Protein AF-A0A0X8XXN1-F1 (afdb_monomer_lite)

Radius of gyration: 21.47 Å; chains: 1; bounding box: 56×30×88 Å

Foldseek 3Di:
DPDPDPPPPPPPPPPPPPPPQDDDPVLLVVLVCLAWADPVRLVVVVVVLCVQFPANWDWDDWDADPVSQKTKTKIAGPPDPPSVVCVVHDDQRMKIFIWGKDFPPDDVVVPRHGGITTHGFKIKHALRSRVRCCCPRPGVPADSCVQPVPPPPVVNQWDDRPPKIWGWAAPDPVGSMIMTGID

Structure (mmCIF, N/CA/C/O backbone):
data_AF-A0A0X8XXN1-F1
#
_entry.id   AF-A0A0X8XXN1-F1
#
loop_
_atom_site.group_PDB
_atom_site.id
_atom_site.type_symbol
_atom_site.label_atom_id
_atom_site.label_alt_id
_atom_site.label_comp_id
_atom_site.label_asym_id
_atom_site.label_entity_id
_atom_site.label_seq_id
_atom_site.pdbx_PDB_ins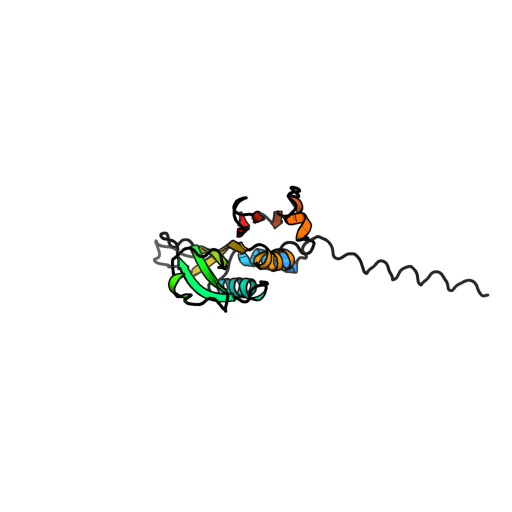_code
_atom_site.Cartn_x
_atom_site.Cartn_y
_atom_site.Cartn_z
_atom_site.occupancy
_atom_site.B_iso_or_equiv
_atom_site.auth_seq_id
_atom_site.auth_comp_id
_atom_site.auth_asym_id
_atom_site.auth_atom_id
_atom_site.pdbx_PDB_model_num
ATOM 1 N N . MET A 1 1 ? 33.215 -10.236 58.253 1.00 44.50 1 MET A N 1
ATOM 2 C CA . MET A 1 1 ? 33.189 -10.057 56.783 1.00 44.50 1 MET A CA 1
ATOM 3 C C . MET A 1 1 ? 31.763 -10.274 56.273 1.00 44.50 1 MET A C 1
ATOM 5 O O . MET A 1 1 ? 31.396 -11.389 55.948 1.00 44.50 1 MET A O 1
ATOM 9 N N . LYS A 1 2 ? 30.910 -9.242 56.318 1.00 47.69 2 LYS A N 1
ATOM 10 C CA . LYS A 1 2 ? 29.497 -9.290 55.880 1.00 47.69 2 LYS A CA 1
ATOM 11 C C . LYS A 1 2 ? 29.066 -7.897 55.398 1.00 47.69 2 LYS A C 1
ATOM 13 O O . LYS A 1 2 ? 28.223 -7.275 56.023 1.00 47.69 2 LYS A O 1
ATOM 18 N N . LYS A 1 3 ? 29.714 -7.344 54.369 1.00 48.84 3 LYS A N 1
ATOM 19 C CA . LYS A 1 3 ? 29.309 -6.060 53.749 1.00 48.84 3 LYS A CA 1
ATOM 20 C C . LYS A 1 3 ? 29.690 -5.985 52.263 1.00 48.84 3 LYS A C 1
ATOM 22 O O . LYS A 1 3 ? 30.166 -4.957 51.805 1.00 48.84 3 LYS A O 1
ATOM 27 N N . LEU A 1 4 ? 29.536 -7.078 51.511 1.00 49.12 4 LEU A N 1
ATOM 28 C CA . LEU A 1 4 ? 29.945 -7.101 50.099 1.00 49.12 4 LEU A CA 1
ATOM 29 C C . LEU A 1 4 ? 28.997 -7.917 49.209 1.00 49.12 4 LEU A C 1
ATOM 31 O O . LEU A 1 4 ? 29.429 -8.738 48.414 1.00 49.12 4 LEU A O 1
ATOM 35 N N . LEU A 1 5 ? 27.685 -7.732 49.381 1.00 49.91 5 LEU A N 1
ATOM 36 C CA . LEU A 1 5 ? 26.675 -8.479 48.613 1.00 49.91 5 LEU A CA 1
ATOM 37 C C . LEU A 1 5 ? 25.451 -7.640 48.209 1.00 49.91 5 LEU A C 1
ATOM 39 O O . LEU A 1 5 ? 24.385 -8.188 47.971 1.00 49.91 5 LEU A O 1
ATOM 43 N N . PHE A 1 6 ? 25.593 -6.312 48.115 1.00 48.28 6 PHE A N 1
ATOM 44 C CA . PHE A 1 6 ? 24.464 -5.412 47.821 1.00 48.28 6 PHE A CA 1
ATOM 45 C C . PHE A 1 6 ? 24.696 -4.412 46.676 1.00 48.28 6 PHE A C 1
ATOM 47 O O . PHE A 1 6 ? 24.000 -3.408 46.597 1.00 48.28 6 PHE A O 1
ATOM 54 N N . ILE A 1 7 ? 25.662 -4.661 45.782 1.00 49.50 7 ILE A N 1
ATOM 55 C CA . ILE A 1 7 ? 25.953 -3.745 44.653 1.00 49.50 7 ILE A CA 1
ATOM 56 C C . ILE A 1 7 ? 25.756 -4.405 43.274 1.00 49.50 7 ILE A C 1
ATOM 58 O O . ILE A 1 7 ? 25.665 -3.716 42.267 1.00 49.50 7 ILE A O 1
ATOM 62 N N . ILE A 1 8 ? 25.576 -5.727 43.195 1.00 48.91 8 ILE A N 1
ATOM 63 C CA . ILE A 1 8 ? 25.482 -6.427 41.896 1.00 48.91 8 ILE A CA 1
ATOM 64 C C . ILE A 1 8 ? 24.036 -6.493 41.354 1.00 48.91 8 ILE A C 1
ATOM 66 O O . ILE A 1 8 ? 23.833 -6.733 40.169 1.00 48.91 8 ILE A O 1
ATOM 70 N N . CYS A 1 9 ? 23.013 -6.197 42.166 1.00 42.38 9 CYS A N 1
ATOM 71 C CA . CYS A 1 9 ? 21.612 -6.356 41.746 1.00 42.38 9 CYS A CA 1
ATOM 72 C C . CYS A 1 9 ? 20.968 -5.106 41.102 1.00 42.38 9 CYS A C 1
ATOM 74 O O . CYS A 1 9 ? 19.840 -5.197 40.626 1.00 42.38 9 CYS A O 1
ATOM 76 N N . CYS A 1 10 ? 21.659 -3.958 41.040 1.00 44.19 10 CYS A N 1
ATOM 77 C CA . CYS A 1 10 ? 21.101 -2.717 40.468 1.00 44.19 10 CYS A CA 1
ATOM 78 C C . CYS A 1 10 ? 21.530 -2.418 39.020 1.00 44.19 10 CYS A C 1
ATOM 80 O O . CYS A 1 10 ? 21.020 -1.470 38.433 1.00 44.19 10 CYS A O 1
ATOM 82 N N . CYS A 1 11 ? 22.419 -3.214 38.416 1.00 42.81 11 CYS A N 1
ATOM 83 C CA . CYS A 1 11 ? 22.886 -2.980 37.038 1.00 42.81 11 CYS A CA 1
ATOM 84 C C . CYS A 1 11 ? 22.168 -3.832 35.975 1.00 42.81 11 CYS A C 1
ATOM 86 O O . CYS A 1 11 ? 22.476 -3.712 34.794 1.00 42.81 11 CYS A O 1
ATOM 88 N N . LEU A 1 12 ? 21.220 -4.691 36.371 1.00 44.50 12 LEU A N 1
ATOM 89 C CA . LEU A 1 12 ? 20.488 -5.578 35.453 1.00 44.50 12 LEU A CA 1
ATOM 90 C C . LEU A 1 12 ? 19.055 -5.124 35.131 1.00 44.50 12 LEU A C 1
ATOM 92 O O . LEU A 1 12 ? 18.356 -5.817 34.398 1.00 44.50 12 LEU A O 1
ATOM 96 N N . SER A 1 13 ? 18.609 -3.966 35.624 1.00 47.72 13 SER A N 1
ATOM 97 C CA . SER A 1 13 ? 17.268 -3.431 35.332 1.00 47.72 13 SER A CA 1
ATOM 98 C C . SER A 1 13 ? 17.240 -2.309 34.287 1.00 47.72 13 SER A C 1
ATOM 100 O O . SER A 1 13 ? 16.157 -1.902 33.877 1.00 47.72 13 SER A O 1
ATOM 102 N N . THR A 1 14 ? 18.387 -1.830 33.793 1.00 48.16 14 THR A N 1
ATOM 103 C CA . THR A 1 14 ? 18.432 -0.725 32.812 1.00 48.16 14 THR A CA 1
ATOM 104 C C . THR A 1 14 ? 18.439 -1.165 31.346 1.00 48.16 14 THR A C 1
ATOM 106 O O . THR A 1 14 ? 18.338 -0.315 30.468 1.00 48.16 14 THR A O 1
ATOM 109 N N . PHE A 1 15 ? 18.471 -2.468 31.042 1.00 44.62 15 PHE A N 1
ATOM 110 C CA . PHE A 1 15 ? 18.464 -2.954 29.651 1.00 44.62 15 PHE A CA 1
ATOM 111 C C . PHE A 1 15 ? 17.073 -3.266 29.072 1.00 44.62 15 PHE A C 1
ATOM 113 O O . PHE A 1 15 ? 16.978 -3.683 27.922 1.00 44.62 15 PHE A O 1
ATOM 120 N N . LEU A 1 16 ? 15.983 -3.040 29.817 1.00 44.88 16 LEU A N 1
ATOM 121 C CA . LEU A 1 16 ? 14.622 -3.348 29.344 1.00 44.88 16 LEU A CA 1
ATOM 122 C C . LEU A 1 16 ? 13.835 -2.158 28.769 1.00 44.88 16 LEU A C 1
ATOM 124 O O . LEU A 1 16 ? 12.713 -2.352 28.313 1.00 44.88 16 LEU A O 1
ATOM 128 N N . TYR A 1 17 ? 14.411 -0.954 28.699 1.00 47.34 17 TYR A N 1
ATOM 129 C CA . TYR A 1 17 ? 13.742 0.209 28.097 1.00 47.34 17 TYR A CA 1
ATOM 130 C C . TYR A 1 17 ? 14.663 0.971 27.147 1.00 47.34 17 TYR A C 1
ATOM 132 O O . TYR A 1 17 ? 15.036 2.114 27.372 1.00 47.34 17 TYR A O 1
ATOM 140 N N . SER A 1 18 ? 15.019 0.311 26.053 1.00 41.47 18 SER A N 1
ATOM 141 C CA . SER A 1 18 ? 15.523 0.973 24.855 1.00 41.47 18 SER A CA 1
ATOM 142 C C . SER A 1 18 ? 15.090 0.157 23.638 1.00 41.47 18 SER A C 1
ATOM 144 O O . SER A 1 18 ? 15.914 -0.373 22.896 1.00 41.47 18 SER A O 1
ATOM 146 N N . GLN A 1 19 ? 13.776 0.032 23.419 1.00 49.16 19 GLN A N 1
ATOM 147 C CA . GLN A 1 19 ? 13.326 -0.070 22.032 1.00 49.16 19 GLN A CA 1
ATOM 148 C C . GLN A 1 19 ? 13.662 1.286 21.418 1.00 49.16 19 GLN A C 1
ATOM 150 O O . GLN A 1 19 ? 12.982 2.274 21.688 1.00 49.16 19 GLN A O 1
ATOM 155 N N . SER A 1 20 ? 14.791 1.354 20.713 1.00 52.25 20 SER A N 1
ATOM 156 C CA . SER A 1 20 ? 15.195 2.547 19.983 1.00 52.25 20 SER A CA 1
ATOM 157 C C . SER A 1 20 ? 14.009 3.012 19.143 1.00 52.25 20 SER A C 1
ATOM 159 O O . SER A 1 20 ? 13.416 2.215 18.417 1.00 52.25 20 SER A O 1
ATOM 161 N N . ALA A 1 21 ? 13.665 4.297 19.219 1.00 63.91 21 ALA A N 1
ATOM 162 C CA . ALA A 1 21 ? 12.615 4.913 18.402 1.00 63.91 21 ALA A CA 1
ATOM 163 C C . ALA A 1 21 ? 12.958 4.952 16.893 1.00 63.91 21 ALA A C 1
ATOM 165 O O . ALA A 1 21 ? 12.256 5.584 16.101 1.00 63.91 21 ALA A O 1
ATOM 166 N N . GLU A 1 22 ? 14.044 4.286 16.509 1.00 79.12 22 GLU A N 1
ATOM 167 C CA . GLU A 1 22 ? 14.660 4.275 15.196 1.00 79.12 22 GLU A CA 1
ATOM 168 C C . GLU A 1 22 ? 14.471 2.917 14.523 1.00 79.12 22 GLU A C 1
ATOM 170 O O . GLU A 1 22 ? 14.395 1.871 15.176 1.00 79.12 22 GLU A O 1
ATOM 175 N N . LEU A 1 23 ? 14.400 2.949 13.195 1.00 88.88 23 LEU A N 1
ATOM 176 C CA . LEU A 1 23 ? 14.323 1.750 12.374 1.00 88.88 23 LEU A CA 1
ATOM 177 C C . LEU A 1 23 ? 15.631 0.970 12.450 1.00 88.88 23 LEU A C 1
ATOM 179 O O . LEU A 1 23 ? 16.714 1.534 12.318 1.00 88.88 23 LEU A O 1
ATOM 183 N N . ASN A 1 24 ? 15.527 -0.348 12.597 1.00 90.25 24 ASN A N 1
ATOM 184 C CA . ASN A 1 24 ? 16.694 -1.212 12.474 1.00 90.25 24 ASN A CA 1
ATOM 185 C C . ASN A 1 24 ? 17.030 -1.495 10.996 1.00 90.25 24 ASN A C 1
ATOM 187 O O . ASN A 1 24 ? 16.211 -1.301 10.094 1.00 90.25 24 ASN A O 1
ATOM 191 N N . GLN A 1 25 ? 18.234 -2.017 10.743 1.00 91.31 25 GLN A N 1
ATOM 192 C CA . GLN A 1 25 ? 18.715 -2.284 9.382 1.00 91.31 25 GLN A CA 1
ATOM 193 C C . GLN A 1 25 ? 17.819 -3.252 8.594 1.00 91.31 25 GLN A C 1
ATOM 195 O O . GLN A 1 25 ? 17.667 -3.103 7.385 1.00 91.31 25 GLN A O 1
ATOM 200 N N . SER A 1 26 ? 17.205 -4.235 9.261 1.00 91.69 26 SER A N 1
ATOM 201 C CA . SER A 1 26 ? 16.294 -5.183 8.609 1.00 91.69 26 SER A CA 1
ATOM 202 C C . SER A 1 26 ? 15.037 -4.477 8.091 1.00 91.69 26 SER A C 1
ATOM 204 O O . SER A 1 26 ? 14.640 -4.683 6.946 1.00 91.69 26 SER A O 1
ATOM 206 N N . GLN A 1 27 ? 14.462 -3.572 8.889 1.00 92.12 27 GLN A N 1
ATOM 207 C CA . GLN A 1 27 ? 13.321 -2.752 8.475 1.00 92.12 27 GLN A CA 1
ATOM 208 C C . GLN A 1 27 ? 13.691 -1.804 7.334 1.00 92.12 27 GLN A C 1
ATOM 210 O O . GLN A 1 27 ? 12.940 -1.693 6.370 1.00 92.12 27 GLN A O 1
ATOM 215 N N . ILE A 1 28 ? 14.866 -1.173 7.399 1.00 93.94 28 ILE A N 1
ATOM 216 C CA . ILE A 1 28 ? 15.371 -0.315 6.318 1.00 93.94 28 ILE A CA 1
ATOM 217 C C . ILE A 1 28 ? 15.514 -1.113 5.017 1.00 93.94 28 ILE A C 1
ATOM 219 O O . ILE A 1 28 ? 15.065 -0.664 3.964 1.00 93.94 28 ILE A O 1
ATOM 223 N N . ASN A 1 29 ? 16.099 -2.312 5.074 1.00 95.00 29 ASN A N 1
ATOM 224 C CA . ASN A 1 29 ? 16.248 -3.182 3.906 1.00 95.00 29 ASN A CA 1
ATOM 225 C C . ASN A 1 29 ? 14.890 -3.605 3.337 1.00 95.00 29 ASN A C 1
ATOM 227 O O . ASN A 1 29 ? 14.708 -3.600 2.121 1.00 95.00 29 ASN A O 1
ATOM 231 N N . TYR A 1 30 ? 13.935 -3.931 4.210 1.00 94.75 30 TYR A N 1
ATOM 232 C CA . TYR A 1 30 ? 12.575 -4.266 3.807 1.00 94.75 30 TYR A CA 1
ATOM 233 C C . TYR A 1 30 ? 11.866 -3.085 3.135 1.00 94.75 30 TYR A C 1
ATOM 235 O O . TYR A 1 30 ? 11.287 -3.254 2.072 1.00 94.75 30 TYR A O 1
ATOM 243 N N . ILE A 1 31 ? 11.941 -1.876 3.693 1.00 95.38 31 ILE A N 1
ATOM 244 C CA . ILE A 1 31 ? 11.309 -0.703 3.074 1.00 95.38 31 ILE A CA 1
ATOM 245 C C . ILE A 1 31 ? 11.972 -0.375 1.730 1.00 95.38 31 ILE A C 1
ATOM 247 O O . ILE A 1 31 ? 11.284 -0.078 0.759 1.00 95.38 31 ILE A O 1
ATOM 251 N N . ASN A 1 32 ? 13.298 -0.493 1.632 1.00 94.81 32 ASN A N 1
ATOM 252 C CA . ASN A 1 32 ? 14.006 -0.291 0.369 1.00 94.81 32 ASN A CA 1
ATOM 253 C C . ASN A 1 32 ? 13.614 -1.311 -0.708 1.00 94.81 32 ASN A C 1
ATOM 255 O O . ASN A 1 32 ? 13.590 -0.950 -1.885 1.00 94.81 32 ASN A O 1
ATOM 259 N N . SER A 1 33 ? 13.282 -2.554 -0.339 1.00 95.31 33 SER A N 1
ATOM 260 C CA . SER A 1 33 ? 12.839 -3.551 -1.320 1.00 95.31 33 SER A CA 1
ATOM 261 C C . SER A 1 33 ? 11.482 -3.206 -1.939 1.00 95.31 33 SER A C 1
ATOM 263 O O . SER A 1 33 ? 11.217 -3.612 -3.065 1.00 95.31 33 SER A O 1
ATOM 265 N N . LEU A 1 34 ? 10.664 -2.369 -1.284 1.00 95.81 34 LEU A N 1
ATOM 266 C CA . LEU A 1 34 ? 9.387 -1.891 -1.829 1.00 95.81 34 LEU A CA 1
ATOM 267 C C . LEU A 1 34 ? 9.546 -0.986 -3.063 1.00 95.81 34 LEU A C 1
ATOM 269 O O . LEU A 1 34 ? 8.552 -0.657 -3.712 1.00 95.81 34 LEU A O 1
ATOM 273 N N . ARG A 1 35 ? 10.778 -0.581 -3.400 1.00 94.19 35 ARG A N 1
ATOM 274 C CA . ARG A 1 35 ? 11.062 0.263 -4.566 1.00 94.19 35 ARG A CA 1
ATOM 275 C C . ARG A 1 35 ? 11.138 -0.506 -5.883 1.00 94.19 35 ARG A C 1
ATOM 277 O O . ARG A 1 35 ? 10.983 0.101 -6.937 1.00 94.19 35 ARG A O 1
ATOM 284 N N . GLU A 1 36 ? 11.396 -1.807 -5.821 1.00 95.88 36 GLU A N 1
ATOM 285 C CA . GLU A 1 36 ? 11.519 -2.675 -6.991 1.00 95.88 36 GLU A CA 1
ATOM 286 C C . GLU A 1 36 ? 10.945 -4.050 -6.644 1.00 95.88 36 GLU A C 1
ATOM 288 O O . GLU A 1 36 ? 11.624 -4.916 -6.096 1.00 95.88 36 GLU A O 1
ATOM 293 N N . LEU A 1 37 ? 9.663 -4.237 -6.946 1.00 97.62 37 LEU A N 1
ATOM 294 C C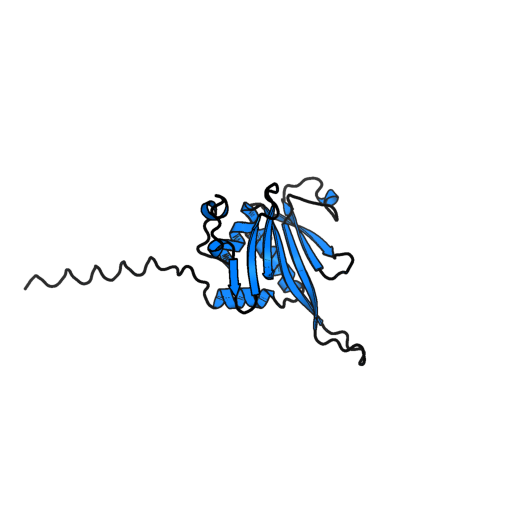A . LEU A 1 37 ? 8.936 -5.480 -6.720 1.00 97.62 37 LEU A CA 1
ATOM 295 C C . LEU A 1 37 ? 8.538 -6.101 -8.055 1.00 97.62 37 LEU A C 1
ATOM 297 O O . LEU A 1 37 ? 8.146 -5.394 -8.983 1.00 97.62 37 LEU A O 1
ATOM 301 N N . ASP A 1 38 ? 8.562 -7.428 -8.138 1.00 97.19 38 ASP A N 1
ATOM 302 C CA . ASP A 1 38 ? 7.787 -8.134 -9.156 1.00 97.19 38 ASP A CA 1
ATOM 303 C C . ASP A 1 38 ? 6.285 -8.130 -8.793 1.00 97.19 38 ASP A C 1
ATOM 305 O O . ASP A 1 38 ? 5.862 -7.673 -7.722 1.00 97.19 38 ASP A O 1
ATOM 309 N N . LYS A 1 39 ? 5.446 -8.638 -9.701 1.00 96.25 39 LYS A N 1
ATOM 310 C CA . LYS A 1 39 ? 3.986 -8.644 -9.526 1.00 96.25 39 LYS A CA 1
ATOM 311 C C . LYS A 1 39 ? 3.529 -9.429 -8.291 1.00 96.25 39 LYS A C 1
ATOM 313 O O . LYS A 1 39 ? 2.570 -9.023 -7.625 1.00 96.25 39 LYS A O 1
ATOM 318 N N . ASP A 1 40 ? 4.189 -10.544 -7.992 1.00 97.56 40 ASP A N 1
ATOM 319 C CA . ASP A 1 40 ? 3.828 -11.425 -6.883 1.00 97.56 40 ASP A CA 1
ATOM 320 C C . ASP A 1 40 ? 4.270 -10.827 -5.548 1.00 97.56 40 ASP A C 1
ATOM 322 O O . ASP A 1 40 ? 3.530 -10.888 -4.567 1.00 97.56 40 ASP A O 1
ATOM 326 N N . ALA A 1 41 ? 5.443 -10.200 -5.506 1.00 98.06 41 ALA A N 1
ATOM 327 C CA . ALA A 1 41 ? 5.951 -9.467 -4.359 1.00 98.06 41 ALA A CA 1
ATOM 328 C C . ALA A 1 41 ? 5.081 -8.237 -4.051 1.00 98.06 41 ALA A C 1
ATOM 330 O O . ALA A 1 41 ? 4.710 -8.037 -2.893 1.00 98.06 41 ALA A O 1
ATOM 331 N N . ALA A 1 42 ? 4.650 -7.485 -5.073 1.00 98.06 42 ALA A N 1
ATOM 332 C CA . ALA A 1 42 ? 3.690 -6.390 -4.917 1.00 98.06 42 ALA A CA 1
ATOM 333 C C . ALA A 1 42 ? 2.360 -6.884 -4.329 1.00 98.06 42 ALA A C 1
ATOM 335 O O . ALA A 1 42 ? 1.839 -6.305 -3.371 1.00 98.06 42 ALA A O 1
ATOM 336 N N . LYS A 1 43 ? 1.836 -8.011 -4.834 1.00 98.19 43 LYS A N 1
ATOM 337 C CA . LYS A 1 43 ? 0.626 -8.625 -4.276 1.00 98.19 43 LYS A CA 1
ATOM 338 C C . LYS A 1 43 ? 0.832 -9.097 -2.833 1.00 98.19 43 LYS A C 1
ATOM 340 O O . LYS A 1 43 ? -0.033 -8.844 -2.003 1.00 98.19 43 LYS A O 1
ATOM 345 N N . LYS A 1 44 ? 1.952 -9.751 -2.512 1.00 97.94 44 LYS A N 1
ATOM 346 C CA . LYS A 1 44 ? 2.264 -10.216 -1.147 1.00 97.94 44 LYS A CA 1
ATOM 347 C C . LYS A 1 44 ? 2.348 -9.054 -0.163 1.00 97.94 44 LYS A C 1
ATOM 349 O O . LYS A 1 44 ? 1.772 -9.139 0.920 1.00 97.94 44 LYS A O 1
ATOM 354 N N . PHE A 1 45 ? 3.022 -7.969 -0.546 1.00 97.81 45 PHE A N 1
ATOM 355 C CA . PHE A 1 45 ? 3.069 -6.756 0.263 1.00 97.81 45 PHE A CA 1
ATOM 356 C C . PHE A 1 45 ? 1.658 -6.216 0.494 1.00 97.81 45 PHE A C 1
ATOM 358 O O . PHE A 1 45 ? 1.244 -6.035 1.634 1.00 97.81 45 PHE A O 1
ATOM 365 N N . SER A 1 46 ? 0.881 -6.070 -0.574 1.00 98.38 46 SER A N 1
ATOM 366 C CA . SER A 1 46 ? -0.500 -5.604 -0.513 1.00 98.38 46 SER A CA 1
ATOM 367 C C . SER A 1 46 ? -1.412 -6.485 0.363 1.00 98.38 46 SER A C 1
ATOM 369 O O . SER A 1 46 ? -2.163 -5.977 1.196 1.00 98.38 46 SER A O 1
ATOM 371 N N . ASP A 1 47 ? -1.304 -7.811 0.254 1.00 98.38 47 ASP A N 1
ATOM 372 C CA . ASP A 1 47 ? -2.035 -8.757 1.103 1.00 98.38 47 ASP A CA 1
ATOM 373 C C . ASP A 1 47 ? -1.625 -8.609 2.579 1.00 98.38 47 ASP A C 1
ATOM 375 O O . ASP A 1 47 ? -2.471 -8.700 3.469 1.00 98.38 47 ASP A O 1
ATOM 379 N N . SER A 1 48 ? -0.341 -8.347 2.859 1.00 96.88 48 SER A N 1
ATOM 380 C CA . SER A 1 48 ? 0.143 -8.107 4.226 1.00 96.88 48 SER A CA 1
ATOM 381 C C . SER A 1 48 ? -0.509 -6.882 4.870 1.00 96.88 48 SER A C 1
ATOM 383 O O . SER A 1 48 ? -0.840 -6.935 6.056 1.00 96.88 48 SER A O 1
ATOM 385 N N . ILE A 1 49 ? -0.781 -5.825 4.091 1.00 97.12 49 ILE A N 1
ATOM 386 C CA . ILE A 1 49 ? -1.506 -4.636 4.562 1.00 97.12 49 ILE A CA 1
ATOM 387 C C . ILE A 1 49 ? -2.902 -5.047 5.013 1.00 97.12 49 ILE A C 1
ATOM 389 O O . ILE A 1 49 ? -3.249 -4.882 6.181 1.00 97.12 49 ILE A O 1
ATOM 393 N N . ALA A 1 50 ? -3.662 -5.660 4.104 1.00 97.56 50 ALA A N 1
ATOM 394 C CA . ALA A 1 50 ? -5.039 -6.075 4.344 1.00 97.56 50 ALA A CA 1
ATOM 395 C C . ALA A 1 50 ? -5.168 -7.053 5.528 1.00 97.56 50 ALA A C 1
ATOM 397 O O . ALA A 1 50 ? -6.158 -7.016 6.259 1.00 97.56 50 ALA A O 1
ATOM 398 N N . ASN A 1 51 ? -4.162 -7.907 5.739 1.00 97.00 51 ASN A N 1
ATOM 399 C CA . ASN A 1 51 ? -4.124 -8.867 6.843 1.00 97.00 51 ASN A CA 1
ATOM 400 C C . ASN A 1 51 ? -3.727 -8.243 8.191 1.00 97.00 51 ASN A C 1
ATOM 402 O O . ASN A 1 51 ? -4.117 -8.769 9.236 1.00 97.00 51 ASN A O 1
ATOM 406 N N . THR A 1 52 ? -2.960 -7.149 8.176 1.00 96.38 52 THR A N 1
ATOM 407 C CA . THR A 1 52 ? -2.515 -6.425 9.384 1.00 96.38 52 THR A CA 1
ATOM 408 C C . THR A 1 52 ? -3.539 -5.374 9.829 1.00 96.38 52 THR A C 1
ATOM 410 O O . THR A 1 52 ? -3.511 -4.915 10.972 1.00 96.38 52 THR A O 1
ATOM 413 N N . SER A 1 53 ? -4.472 -5.003 8.950 1.00 97.19 53 SER A N 1
ATOM 414 C CA . SER A 1 53 ? -5.561 -4.078 9.254 1.00 97.19 53 SER A CA 1
ATOM 415 C C . SER A 1 53 ? -6.498 -4.585 10.356 1.00 97.19 53 SER A C 1
ATOM 417 O O . SER A 1 53 ? -6.690 -5.787 10.565 1.00 97.19 53 SER A O 1
ATOM 419 N N . LYS A 1 54 ? -7.129 -3.635 11.059 1.00 96.50 54 LYS A N 1
ATOM 420 C CA . LYS A 1 54 ? -8.134 -3.916 12.092 1.00 96.50 54 LYS A CA 1
ATOM 421 C C . LYS A 1 54 ? -9.357 -4.615 11.492 1.00 96.50 54 LYS A C 1
ATOM 423 O O . LYS A 1 54 ? -9.839 -5.609 12.037 1.00 96.50 54 LYS A O 1
ATOM 428 N N . THR A 1 55 ? -9.869 -4.082 10.390 1.00 97.69 55 THR A N 1
ATOM 429 C CA . THR A 1 55 ? -10.988 -4.654 9.644 1.00 97.69 55 THR A CA 1
ATOM 430 C C . THR A 1 55 ? -10.513 -5.875 8.862 1.00 97.69 55 THR A C 1
ATOM 432 O O . THR A 1 55 ? -9.420 -5.887 8.301 1.00 97.69 55 THR A O 1
ATOM 435 N N . LYS A 1 56 ? -11.338 -6.925 8.805 1.00 97.62 56 LYS A N 1
ATOM 436 C CA . LYS A 1 56 ? -11.052 -8.092 7.966 1.00 97.62 56 LYS A CA 1
ATOM 437 C C . LYS A 1 56 ? -11.393 -7.770 6.523 1.00 97.62 56 LYS A C 1
ATOM 439 O O . LYS A 1 56 ? -12.558 -7.565 6.192 1.00 97.62 56 LYS A O 1
ATOM 444 N N . TYR A 1 57 ? -10.376 -7.744 5.677 1.00 98.12 57 TYR A N 1
ATOM 445 C CA . TYR A 1 57 ? -10.497 -7.436 4.262 1.00 98.12 57 TYR A CA 1
ATOM 446 C C . TYR A 1 57 ? -10.413 -8.696 3.399 1.00 98.12 57 TYR A C 1
ATOM 448 O O . TYR A 1 57 ? -9.745 -9.670 3.742 1.00 98.12 57 TYR A O 1
ATOM 456 N N . LYS A 1 58 ? -11.081 -8.665 2.246 1.00 97.44 58 LYS A N 1
ATOM 457 C CA . LYS A 1 58 ? -10.911 -9.633 1.159 1.00 97.44 58 LYS A CA 1
ATOM 458 C C . LYS A 1 58 ? -10.485 -8.891 -0.097 1.00 97.44 58 LYS A C 1
ATOM 460 O O . LYS A 1 58 ? -10.931 -7.772 -0.348 1.00 97.44 58 LYS A O 1
ATOM 465 N N . PHE A 1 59 ? -9.634 -9.533 -0.888 1.00 98.06 59 PHE A N 1
ATOM 466 C CA . PHE A 1 59 ? -9.257 -9.016 -2.196 1.00 98.06 59 PHE A CA 1
ATOM 467 C C . PHE A 1 59 ? -10.504 -8.857 -3.076 1.00 98.06 59 PHE A C 1
ATOM 469 O O . PHE A 1 59 ? -11.325 -9.774 -3.159 1.00 98.06 59 PHE A O 1
ATOM 476 N N . LEU A 1 60 ? -10.644 -7.689 -3.703 1.00 97.56 60 LEU A N 1
ATOM 477 C CA . LEU A 1 60 ? -11.752 -7.376 -4.600 1.00 97.56 60 LEU A CA 1
ATOM 478 C C . LEU A 1 60 ? -11.293 -7.406 -6.056 1.00 97.56 60 LEU A C 1
ATOM 480 O O . LEU A 1 60 ? -11.878 -8.132 -6.854 1.00 97.56 60 LEU A O 1
ATOM 484 N N . GLN A 1 61 ? -10.271 -6.618 -6.404 1.00 97.06 61 GLN A N 1
ATOM 485 C CA . GLN A 1 61 ? -9.833 -6.491 -7.792 1.00 97.06 61 GLN A CA 1
ATOM 486 C C . GLN A 1 61 ? -8.439 -5.889 -7.953 1.00 97.06 61 GLN A C 1
ATOM 488 O O . GLN A 1 61 ? -7.927 -5.201 -7.071 1.00 97.06 61 GLN A O 1
ATOM 493 N N . VAL A 1 62 ? -7.877 -6.091 -9.145 1.00 96.50 62 VAL A N 1
ATOM 494 C CA . VAL A 1 62 ? -6.792 -5.263 -9.677 1.00 96.50 62 VAL A CA 1
ATOM 495 C C . VAL A 1 62 ? -7.403 -4.163 -10.541 1.00 96.50 62 VAL A C 1
ATOM 497 O O . VAL A 1 62 ? -8.194 -4.464 -11.433 1.00 96.50 62 VAL A O 1
ATOM 500 N N . ARG A 1 63 ? -6.996 -2.907 -10.337 1.00 92.38 63 ARG A N 1
ATOM 501 C CA . ARG A 1 63 ? -7.287 -1.791 -11.249 1.00 92.38 63 ARG A CA 1
ATOM 502 C C . ARG A 1 63 ? -6.012 -1.303 -11.903 1.00 92.38 63 ARG A C 1
ATOM 504 O O . ARG A 1 63 ? -4.944 -1.320 -11.297 1.00 92.38 63 ARG A O 1
ATOM 511 N N . ASN A 1 64 ? -6.163 -0.796 -13.118 1.00 84.62 64 ASN A N 1
ATOM 512 C CA . ASN A 1 64 ? -5.142 0.001 -13.776 1.00 84.62 64 ASN A CA 1
ATOM 513 C C . ASN A 1 64 ? -5.713 1.394 -14.041 1.00 84.62 64 ASN A C 1
ATOM 515 O O . ASN A 1 64 ? -6.907 1.539 -14.309 1.00 84.62 64 ASN A O 1
ATOM 519 N N . THR A 1 65 ? -4.871 2.421 -13.980 1.00 81.94 65 THR A N 1
ATOM 520 C CA . THR A 1 65 ? -5.258 3.765 -14.430 1.00 81.94 65 THR A CA 1
ATOM 521 C C . THR A 1 65 ? -5.415 3.803 -15.953 1.00 81.94 65 THR A C 1
ATOM 523 O O . THR A 1 65 ? -4.964 2.897 -16.655 1.00 81.94 65 THR A O 1
ATOM 526 N N . LEU A 1 66 ? -6.018 4.872 -16.487 1.00 73.19 66 LEU A N 1
ATOM 527 C CA . LEU A 1 66 ? -6.162 5.073 -17.939 1.00 73.19 66 LEU A CA 1
ATOM 528 C C . LEU A 1 66 ? -4.814 4.999 -18.674 1.00 73.19 66 LEU A C 1
ATOM 530 O O . LEU A 1 66 ? -4.720 4.397 -19.739 1.00 73.19 66 LEU A O 1
ATOM 534 N N . LEU A 1 67 ? -3.760 5.545 -18.061 1.00 73.62 67 LEU A N 1
ATOM 535 C CA . LEU A 1 67 ? -2.392 5.495 -18.583 1.00 73.62 67 LEU A CA 1
ATOM 536 C C . LEU A 1 67 ? -1.661 4.181 -18.255 1.00 73.62 67 LEU A C 1
ATOM 538 O O . LEU A 1 67 ? -0.497 4.034 -18.609 1.00 73.62 67 LEU A O 1
ATOM 542 N N . LYS A 1 68 ? -2.310 3.239 -17.551 1.00 78.06 68 LYS A N 1
ATOM 543 C CA . LYS A 1 68 ? -1.750 1.967 -17.049 1.00 78.06 68 LYS A CA 1
ATOM 544 C C . LYS A 1 68 ? -0.423 2.112 -16.292 1.00 78.06 68 LYS A C 1
ATOM 546 O O . LYS A 1 68 ? 0.306 1.138 -16.125 1.00 78.06 68 LYS A O 1
ATOM 551 N N . SER A 1 69 ? -0.135 3.322 -15.818 1.00 89.69 69 SER A N 1
ATOM 552 C CA . SER A 1 69 ? 1.065 3.651 -15.055 1.00 89.69 69 SER A CA 1
ATOM 553 C C . SER A 1 69 ? 0.975 3.176 -13.614 1.00 89.69 69 SER A C 1
ATOM 555 O O . SER A 1 69 ? 2.001 3.074 -12.957 1.00 89.69 69 SER A O 1
ATOM 557 N N . HIS A 1 70 ? -0.234 2.872 -13.132 1.00 94.56 70 HIS A N 1
ATOM 558 C CA . HIS A 1 70 ? -0.440 2.364 -11.785 1.00 94.56 70 HIS A CA 1
ATOM 559 C C . HIS A 1 70 ? -1.056 0.973 -11.800 1.00 94.56 70 HIS A C 1
ATOM 561 O O . HIS A 1 70 ? -1.986 0.700 -12.563 1.00 94.56 70 HIS A O 1
ATOM 567 N N . TYR A 1 71 ? -0.552 0.143 -10.897 1.00 96.06 71 TYR A N 1
ATOM 568 C CA . TYR A 1 71 ? -1.086 -1.158 -10.534 1.00 96.06 71 TYR A CA 1
ATOM 569 C C . TYR A 1 71 ? -1.712 -1.034 -9.148 1.00 96.06 71 TYR A C 1
ATOM 571 O O . TYR A 1 71 ? -1.017 -0.750 -8.176 1.00 96.06 71 TYR A O 1
ATOM 579 N N . ILE A 1 72 ? -3.034 -1.172 -9.070 1.00 97.12 72 ILE A N 1
ATOM 580 C CA . ILE A 1 72 ? -3.798 -0.919 -7.846 1.00 97.12 72 ILE A CA 1
ATOM 581 C C . ILE A 1 72 ? -4.435 -2.227 -7.400 1.00 97.12 72 ILE A C 1
ATOM 583 O O . ILE A 1 72 ? -5.261 -2.786 -8.124 1.00 97.12 72 ILE A O 1
ATOM 587 N N . LEU A 1 73 ? -4.093 -2.700 -6.207 1.00 98.12 73 LEU A N 1
ATOM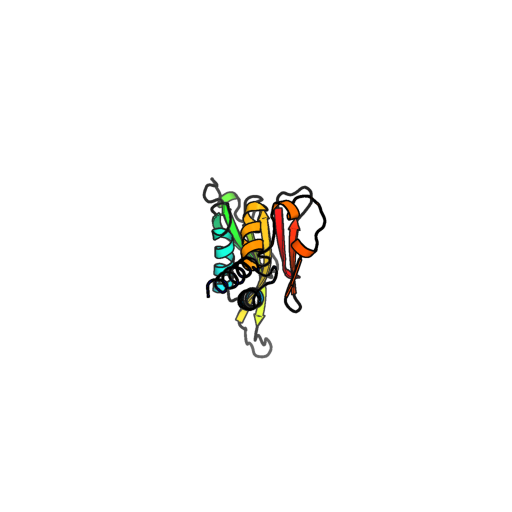 588 C CA . LEU A 1 73 ? -4.774 -3.823 -5.574 1.00 98.12 73 LEU A CA 1
ATOM 589 C C . LEU A 1 73 ? -5.795 -3.289 -4.576 1.00 98.12 73 LEU A C 1
ATOM 591 O O . LEU A 1 73 ? -5.442 -2.623 -3.603 1.00 98.12 73 LEU A O 1
ATOM 595 N N . ARG A 1 74 ? -7.066 -3.601 -4.827 1.00 98.25 74 ARG A N 1
ATOM 596 C CA . ARG A 1 74 ? -8.185 -3.169 -3.997 1.00 98.25 74 ARG A CA 1
ATOM 597 C C . ARG A 1 74 ? -8.686 -4.293 -3.110 1.00 98.25 74 ARG A C 1
ATOM 599 O O . ARG A 1 74 ? -8.950 -5.401 -3.586 1.00 98.25 74 ARG A O 1
ATOM 606 N N . TYR A 1 75 ? -8.946 -3.954 -1.856 1.00 98.50 75 TYR A N 1
ATOM 607 C CA . TYR A 1 75 ? -9.556 -4.831 -0.867 1.00 98.50 75 TYR A CA 1
ATOM 608 C C . TYR A 1 75 ? -10.801 -4.182 -0.282 1.00 98.50 75 TYR A C 1
ATOM 610 O O . TYR A 1 75 ? -10.864 -2.967 -0.125 1.00 98.50 75 TYR A O 1
ATOM 618 N N . ILE A 1 76 ? -11.787 -5.002 0.065 1.00 98.19 76 ILE A N 1
ATOM 619 C CA . ILE A 1 76 ? -13.068 -4.566 0.626 1.00 98.19 76 ILE A CA 1
ATOM 620 C C . ILE A 1 76 ? -13.366 -5.329 1.923 1.00 98.19 76 ILE A C 1
ATOM 622 O O . ILE A 1 76 ? -12.908 -6.473 2.048 1.00 98.19 76 ILE A O 1
ATOM 626 N N . PRO A 1 77 ? -14.088 -4.748 2.901 1.00 98.06 77 PRO A N 1
ATOM 627 C CA . PRO A 1 77 ? -14.432 -5.466 4.119 1.00 98.06 77 PRO A CA 1
ATOM 628 C C . PRO A 1 77 ? -15.154 -6.779 3.801 1.00 98.06 77 PRO A C 1
ATOM 630 O O . PRO A 1 77 ? -16.041 -6.832 2.949 1.00 98.06 77 PRO A O 1
ATOM 633 N N . ALA A 1 78 ? -14.759 -7.849 4.486 1.00 97.06 78 ALA A N 1
ATOM 634 C CA . ALA A 1 78 ? -15.179 -9.217 4.192 1.00 97.06 78 ALA A CA 1
ATOM 635 C C . ALA A 1 78 ? -16.699 -9.429 4.273 1.00 97.06 78 ALA A C 1
ATOM 637 O O . ALA A 1 78 ? -17.217 -10.277 3.545 1.00 97.06 78 ALA A O 1
ATOM 638 N N . GLU A 1 79 ? -17.361 -8.642 5.122 1.00 95.88 79 GLU A N 1
ATOM 639 C CA . GLU A 1 79 ? -18.802 -8.662 5.401 1.00 95.88 79 GLU A CA 1
ATOM 640 C C . GLU A 1 79 ? -19.602 -7.694 4.508 1.00 95.88 79 GLU A C 1
ATOM 642 O O . GLU A 1 79 ? -20.788 -7.475 4.727 1.00 95.88 79 GLU A O 1
ATOM 647 N N . THR A 1 80 ? -18.973 -7.056 3.511 1.00 96.38 80 THR A N 1
ATOM 648 C CA . THR A 1 80 ? -19.697 -6.159 2.600 1.00 96.38 80 THR A CA 1
ATOM 649 C C . THR A 1 80 ? -20.592 -6.943 1.642 1.00 96.38 80 THR A C 1
ATOM 651 O O . THR A 1 80 ? -20.106 -7.649 0.754 1.00 96.38 80 THR A O 1
ATOM 654 N N . GLU A 1 81 ? -21.902 -6.743 1.763 1.00 95.44 81 GLU A N 1
ATOM 655 C CA . GLU A 1 81 ? -22.896 -7.242 0.813 1.00 95.44 81 GLU A CA 1
ATOM 656 C C . GLU A 1 81 ? -22.865 -6.473 -0.519 1.00 95.44 81 GLU A C 1
ATOM 658 O O . GLU A 1 81 ? -22.665 -5.253 -0.567 1.00 95.44 81 GLU A O 1
ATOM 663 N N . GLY A 1 82 ? -23.082 -7.192 -1.627 1.00 94.12 82 GLY A N 1
ATOM 664 C CA . GLY A 1 82 ? -23.103 -6.613 -2.974 1.00 94.12 82 GLY A CA 1
ATOM 665 C C . GLY A 1 82 ? -21.790 -5.930 -3.360 1.00 94.12 82 GLY A C 1
ATOM 666 O O . GLY A 1 82 ? -21.803 -4.884 -4.013 1.00 94.12 82 GLY A O 1
ATOM 667 N N . LYS A 1 83 ? -20.653 -6.481 -2.916 1.00 93.31 83 LYS A N 1
ATOM 668 C CA . LYS A 1 83 ? -19.298 -5.948 -3.144 1.00 93.31 83 LYS A CA 1
ATOM 669 C C . LYS A 1 83 ? -18.975 -5.693 -4.621 1.00 93.31 83 LYS A C 1
ATOM 671 O O . LYS A 1 83 ? -18.175 -4.815 -4.935 1.00 93.31 83 LYS A O 1
ATOM 676 N N . GLU A 1 84 ? -19.636 -6.411 -5.524 1.00 93.44 84 GLU A N 1
ATOM 677 C CA . GLU A 1 84 ? -19.507 -6.305 -6.975 1.00 93.44 84 GLU A CA 1
ATOM 678 C C . GLU A 1 84 ? -19.835 -4.888 -7.470 1.00 93.44 84 GLU A C 1
ATOM 680 O O . GLU A 1 84 ? -19.259 -4.429 -8.451 1.00 93.44 84 GLU A O 1
ATOM 685 N N . LYS A 1 85 ? -20.684 -4.133 -6.756 1.00 94.25 85 LYS A N 1
ATOM 686 C CA . LYS A 1 85 ? -21.003 -2.740 -7.112 1.00 94.25 85 LYS A CA 1
ATOM 687 C C . LYS A 1 85 ? -19.821 -1.778 -6.953 1.00 94.25 85 LYS A C 1
ATOM 689 O O . LYS A 1 85 ? -19.872 -0.675 -7.489 1.00 94.25 85 LYS A O 1
ATOM 694 N N . TYR A 1 86 ? -18.786 -2.167 -6.206 1.00 93.31 86 TYR A N 1
ATOM 695 C CA . TYR A 1 86 ? -17.577 -1.366 -5.988 1.00 93.31 86 TYR A CA 1
ATOM 696 C C . TYR A 1 86 ? -16.456 -1.691 -6.983 1.00 93.31 86 TYR A C 1
ATOM 698 O O . TYR A 1 86 ? -15.392 -1.063 -6.936 1.00 93.31 86 TYR A O 1
ATOM 706 N N . ILE A 1 87 ? -16.695 -2.639 -7.897 1.00 92.88 87 ILE A N 1
ATOM 707 C CA . ILE A 1 87 ? -15.811 -2.900 -9.030 1.00 92.88 87 ILE A CA 1
ATOM 708 C C . ILE A 1 87 ? -15.772 -1.644 -9.895 1.00 92.88 87 ILE A C 1
ATOM 710 O O . ILE A 1 87 ? -16.796 -1.139 -10.347 1.00 92.88 87 ILE A O 1
ATOM 714 N N . ASP A 1 88 ? -14.572 -1.096 -10.042 1.00 89.94 88 ASP A N 1
ATOM 715 C CA . ASP A 1 88 ? -14.258 0.110 -10.815 1.00 89.94 88 ASP A CA 1
ATOM 716 C C . ASP A 1 88 ? -14.974 1.402 -10.397 1.00 89.94 88 ASP A C 1
ATOM 718 O O . ASP A 1 88 ? -14.846 2.425 -11.069 1.00 89.94 88 ASP A O 1
ATOM 722 N N . ARG A 1 89 ? -15.630 1.405 -9.231 1.00 90.81 89 ARG A N 1
ATOM 723 C CA . ARG A 1 89 ? -16.271 2.588 -8.630 1.00 90.81 89 ARG A CA 1
ATOM 724 C C . ARG A 1 89 ? -15.492 3.115 -7.425 1.00 90.81 89 ARG A C 1
ATOM 726 O O . ARG A 1 89 ? -14.515 2.508 -6.994 1.00 90.81 89 ARG A O 1
ATOM 733 N N . SER A 1 90 ? -15.878 4.266 -6.881 1.00 89.31 90 SER A N 1
ATOM 734 C CA . SER A 1 90 ? -15.329 4.750 -5.607 1.00 89.31 90 SER A CA 1
ATOM 735 C C . SER A 1 90 ? -15.740 3.829 -4.451 1.00 89.31 90 SER A C 1
ATOM 737 O O . SER A 1 90 ? -16.804 3.210 -4.482 1.00 89.31 90 SER A O 1
ATOM 739 N N . CYS A 1 91 ? -14.879 3.703 -3.440 1.00 91.44 91 CYS A N 1
ATOM 740 C CA . CYS A 1 91 ? -15.134 2.860 -2.275 1.00 91.44 91 CYS A CA 1
ATOM 741 C C . CYS A 1 91 ? -14.390 3.398 -1.045 1.00 91.44 91 CYS A C 1
ATOM 743 O O . CYS A 1 91 ? -13.228 3.079 -0.830 1.00 91.44 91 CYS A O 1
ATOM 745 N N . GLU A 1 92 ? -15.069 4.188 -0.214 1.00 91.06 92 GLU A N 1
ATOM 746 C CA . GLU A 1 92 ? -14.481 4.789 1.001 1.00 91.06 92 GLU A CA 1
ATOM 747 C C . GLU A 1 92 ? -14.164 3.771 2.107 1.00 91.06 92 GLU A C 1
ATOM 749 O O . GLU A 1 92 ? -13.423 4.046 3.046 1.00 91.06 92 GLU A O 1
ATOM 754 N N . GLN A 1 93 ? -14.761 2.585 2.034 1.00 93.81 93 GLN A N 1
ATOM 755 C CA . GLN A 1 93 ? -14.491 1.496 2.969 1.00 93.81 93 GLN A CA 1
ATOM 756 C C . GLN A 1 93 ? -13.394 0.549 2.481 1.00 93.81 93 GLN A C 1
ATOM 758 O O . GLN A 1 93 ? -13.102 -0.413 3.180 1.00 93.81 93 GLN A O 1
ATOM 763 N N . CYS A 1 94 ? -12.850 0.762 1.282 1.00 96.38 94 CYS A N 1
ATOM 764 C CA . CYS A 1 94 ? -11.829 -0.104 0.712 1.00 96.38 94 CYS A CA 1
ATOM 765 C C . CYS A 1 94 ? -10.423 0.311 1.162 1.00 96.38 94 CYS A C 1
ATOM 767 O O . CYS A 1 94 ? -10.199 1.442 1.589 1.00 96.38 94 CYS A O 1
ATOM 769 N N . ILE A 1 95 ? -9.482 -0.620 1.010 1.00 97.88 95 ILE A N 1
ATOM 770 C CA . ILE A 1 95 ? -8.048 -0.329 0.984 1.00 97.88 95 ILE A CA 1
ATOM 771 C C . ILE A 1 95 ? -7.603 -0.395 -0.469 1.00 97.88 95 ILE A C 1
ATOM 773 O O . ILE A 1 95 ? -7.803 -1.428 -1.114 1.00 97.88 95 ILE A O 1
ATOM 777 N N . ASP A 1 96 ? -6.967 0.669 -0.947 1.00 97.56 96 ASP A N 1
ATOM 778 C CA . ASP A 1 96 ? -6.249 0.663 -2.218 1.00 97.56 96 ASP A CA 1
ATOM 779 C C . ASP A 1 96 ? -4.746 0.714 -1.939 1.00 97.56 96 ASP A C 1
ATOM 781 O O . ASP A 1 96 ? -4.246 1.675 -1.357 1.00 97.56 96 ASP A O 1
ATOM 785 N N . VAL A 1 97 ? -4.027 -0.333 -2.352 1.00 98.19 97 VAL A N 1
ATOM 786 C CA . VAL A 1 97 ? -2.558 -0.369 -2.356 1.00 98.19 97 VAL A CA 1
ATOM 787 C C . VAL A 1 97 ? -2.094 -0.106 -3.781 1.00 98.19 97 VAL A C 1
ATOM 789 O O . VAL A 1 97 ? -2.442 -0.845 -4.706 1.00 98.19 97 VAL A O 1
ATOM 792 N N . ILE A 1 98 ? -1.347 0.975 -3.960 1.00 97.81 98 ILE A N 1
ATOM 793 C CA . ILE A 1 98 ? -1.045 1.573 -5.255 1.00 97.81 98 ILE A CA 1
ATOM 794 C C . ILE A 1 98 ? 0.459 1.488 -5.504 1.00 97.81 98 ILE A C 1
ATOM 796 O O . ILE A 1 98 ? 1.272 1.867 -4.661 1.00 97.81 98 ILE A O 1
ATOM 800 N N . PHE A 1 99 ? 0.815 1.007 -6.693 1.00 98.00 99 PHE A N 1
ATOM 801 C CA . PHE A 1 99 ? 2.190 0.924 -7.170 1.00 98.00 99 PHE A CA 1
ATOM 802 C C . PHE A 1 99 ? 2.334 1.643 -8.508 1.00 98.00 99 PHE A C 1
ATOM 804 O O . PHE A 1 99 ? 1.450 1.521 -9.360 1.00 98.00 99 PHE A O 1
ATOM 811 N N . VAL A 1 100 ? 3.467 2.309 -8.736 1.00 96.44 100 VAL A N 1
ATOM 812 C CA . VAL A 1 100 ? 3.879 2.760 -10.071 1.00 96.44 100 VAL A CA 1
ATOM 813 C C . VAL A 1 100 ? 4.506 1.590 -10.819 1.00 96.44 100 VAL A C 1
ATOM 815 O O . VAL A 1 100 ? 5.415 0.928 -10.321 1.00 96.44 100 VAL A O 1
ATOM 818 N N . LYS A 1 101 ? 4.031 1.345 -12.036 1.00 95.38 101 LYS A N 1
ATOM 819 C CA . LYS A 1 101 ? 4.549 0.328 -12.947 1.00 95.38 101 LYS A CA 1
ATOM 820 C C . LYS A 1 101 ? 5.645 0.918 -13.835 1.00 95.38 101 LYS A C 1
ATOM 822 O O . LYS A 1 101 ? 5.432 1.952 -14.467 1.00 95.38 101 LYS A O 1
ATOM 827 N N . TYR A 1 102 ? 6.774 0.225 -13.954 1.00 93.88 102 TYR A N 1
ATOM 828 C CA . TYR A 1 102 ? 7.850 0.567 -14.886 1.00 93.88 102 TYR A CA 1
ATOM 829 C C . TYR A 1 102 ? 8.444 -0.685 -15.541 1.00 93.88 102 TYR A C 1
ATOM 831 O O . TYR A 1 102 ? 8.179 -1.807 -15.114 1.00 93.88 102 TYR A O 1
ATOM 839 N N . VAL A 1 103 ? 9.213 -0.498 -16.615 1.00 94.50 103 VAL A N 1
ATOM 840 C CA . VAL A 1 103 ? 9.862 -1.590 -17.354 1.00 94.50 103 VAL A CA 1
ATOM 841 C C . VAL A 1 103 ? 11.372 -1.409 -17.291 1.00 94.50 103 VAL A C 1
ATOM 843 O O . VAL A 1 103 ? 11.881 -0.323 -17.573 1.00 94.50 103 VAL A O 1
ATOM 846 N N . LYS A 1 104 ? 12.093 -2.472 -16.936 1.00 94.62 104 LYS A N 1
ATOM 847 C CA . LYS A 1 104 ? 13.555 -2.493 -16.823 1.00 94.62 104 LYS A CA 1
ATOM 848 C C . LYS A 1 104 ? 14.155 -3.370 -17.917 1.00 94.62 104 LYS A C 1
ATOM 850 O O . LYS A 1 104 ? 13.615 -4.420 -18.249 1.00 94.62 104 LYS A O 1
ATOM 855 N N . GLY A 1 105 ? 15.274 -2.932 -18.491 1.00 95.00 105 GLY A N 1
ATOM 856 C CA . GLY A 1 105 ? 15.988 -3.697 -19.521 1.00 95.00 105 GLY A CA 1
ATOM 857 C C . GLY A 1 105 ? 15.324 -3.710 -20.904 1.00 95.00 105 GLY A C 1
ATOM 858 O O . GLY A 1 105 ? 15.710 -4.513 -21.748 1.00 95.00 105 GLY A O 1
ATOM 859 N N . ALA A 1 106 ? 14.342 -2.839 -21.160 1.00 94.44 106 ALA A N 1
ATOM 860 C CA . ALA A 1 106 ? 13.769 -2.687 -22.495 1.00 94.44 106 ALA A CA 1
ATOM 861 C C . ALA A 1 106 ? 14.737 -1.951 -23.437 1.00 94.44 106 ALA A C 1
ATOM 863 O O . ALA A 1 106 ? 15.354 -0.955 -23.058 1.00 94.44 106 ALA A O 1
ATOM 864 N N . ASN A 1 107 ? 14.825 -2.410 -24.684 1.00 94.69 107 ASN A N 1
ATOM 865 C CA . ASN A 1 107 ? 15.512 -1.720 -25.772 1.00 94.69 107 ASN A CA 1
ATOM 866 C C . ASN A 1 107 ? 14.644 -1.807 -27.037 1.00 94.69 107 ASN A C 1
ATOM 868 O O . ASN A 1 107 ? 14.726 -2.803 -27.759 1.00 94.69 107 ASN A O 1
ATOM 872 N N . PRO A 1 108 ? 13.815 -0.782 -27.313 1.00 92.94 108 PRO A N 1
ATOM 873 C CA . PRO A 1 108 ? 12.909 -0.789 -28.459 1.00 92.94 108 PRO A CA 1
ATOM 874 C C . PRO A 1 108 ? 13.631 -0.926 -29.802 1.00 92.94 108 PRO A C 1
ATOM 876 O O . PRO A 1 108 ? 13.138 -1.619 -30.684 1.00 92.94 108 PRO A O 1
ATOM 879 N N . SER A 1 109 ? 14.817 -0.323 -29.938 1.00 94.19 109 SER A N 1
ATOM 880 C CA . SER A 1 109 ? 15.629 -0.384 -31.161 1.00 94.19 109 SER A CA 1
ATOM 881 C C . SER A 1 109 ? 16.168 -1.784 -31.454 1.00 94.19 109 SER A C 1
ATOM 883 O O . SER A 1 109 ? 16.484 -2.085 -32.599 1.00 94.19 109 SER A O 1
ATOM 885 N N . LEU A 1 110 ? 16.288 -2.624 -30.422 1.00 94.31 110 LEU A N 1
ATOM 886 C CA . LEU A 1 110 ? 16.696 -4.027 -30.527 1.00 94.31 110 LEU A CA 1
ATOM 887 C C . LEU A 1 110 ? 15.521 -4.999 -30.329 1.00 94.31 110 LEU A C 1
ATOM 889 O O . LEU A 1 110 ? 15.748 -6.190 -30.144 1.00 94.31 110 LEU A O 1
ATOM 893 N N . GLU A 1 111 ? 14.282 -4.498 -30.301 1.00 93.31 111 GLU A N 1
ATOM 894 C CA . GLU A 1 111 ? 13.067 -5.284 -30.039 1.00 93.31 111 GLU A CA 1
ATOM 895 C C . GLU A 1 111 ? 13.069 -6.045 -28.690 1.00 93.31 111 GLU A C 1
ATOM 897 O O . GLU A 1 111 ? 12.304 -6.991 -28.481 1.00 93.31 111 GLU A O 1
ATOM 902 N N . ILE A 1 112 ? 13.885 -5.610 -27.722 1.00 95.88 112 ILE A N 1
ATOM 903 C CA . ILE A 1 112 ? 13.939 -6.193 -26.375 1.00 95.88 112 ILE A CA 1
ATOM 904 C C . ILE A 1 112 ? 12.830 -5.568 -25.523 1.00 95.88 112 ILE A C 1
ATOM 906 O O . ILE A 1 112 ? 12.828 -4.362 -25.272 1.00 95.88 112 ILE A O 1
ATOM 910 N N . LYS A 1 113 ? 11.894 -6.394 -25.042 1.00 92.19 113 LYS A N 1
ATOM 911 C CA . LYS A 1 113 ? 10.695 -5.937 -24.314 1.00 92.19 113 LYS A CA 1
ATOM 912 C C . LYS A 1 113 ? 10.950 -5.494 -22.867 1.00 92.19 113 LYS A C 1
ATOM 914 O O . LYS A 1 113 ? 10.185 -4.678 -22.365 1.00 92.19 113 LYS A O 1
ATOM 919 N N . GLY A 1 114 ? 12.012 -5.983 -22.224 1.00 94.88 114 GLY A N 1
ATOM 920 C CA . GLY A 1 114 ? 12.274 -5.762 -20.798 1.00 94.88 114 GLY A CA 1
ATOM 921 C C . GLY A 1 114 ? 11.310 -6.517 -19.873 1.00 94.88 114 GLY A C 1
ATOM 922 O O . GLY A 1 114 ? 10.437 -7.254 -20.331 1.00 94.88 114 GLY A O 1
ATOM 923 N N . GLU A 1 115 ? 11.482 -6.325 -18.568 1.00 95.81 115 GLU A N 1
ATOM 924 C CA . GLU A 1 115 ? 10.675 -6.938 -17.506 1.00 95.81 115 GLU A CA 1
ATOM 925 C C . GLU A 1 115 ? 9.912 -5.870 -16.715 1.00 95.81 115 GLU A C 1
ATOM 927 O O . GLU A 1 115 ? 10.408 -4.760 -16.507 1.00 95.81 115 GLU A O 1
ATOM 932 N N . GLU A 1 116 ? 8.685 -6.193 -16.300 1.00 95.25 116 GLU A N 1
ATOM 933 C CA . GLU A 1 116 ? 7.812 -5.275 -15.563 1.00 95.25 116 GLU A CA 1
ATOM 934 C C . GLU A 1 116 ? 8.098 -5.324 -14.059 1.00 95.25 116 GLU A C 1
ATOM 936 O O . GLU A 1 116 ? 8.085 -6.394 -13.452 1.00 95.25 116 GLU A O 1
ATOM 941 N N . PHE A 1 117 ? 8.274 -4.150 -13.458 1.00 97.12 117 PHE A N 1
ATOM 942 C CA . PHE A 1 117 ? 8.490 -3.963 -12.027 1.00 97.12 117 PHE A CA 1
ATOM 943 C C . PHE A 1 117 ? 7.520 -2.926 -11.456 1.00 97.12 117 PHE A C 1
ATOM 945 O O . PHE A 1 117 ? 6.913 -2.127 -12.180 1.00 97.12 117 PHE A O 1
ATOM 952 N N . TYR A 1 118 ? 7.380 -2.952 -10.134 1.00 97.31 118 TYR A N 1
ATOM 953 C CA . TYR A 1 118 ? 6.440 -2.142 -9.378 1.00 97.31 118 TYR A CA 1
ATOM 954 C C . TYR A 1 118 ? 7.155 -1.444 -8.222 1.00 97.31 118 TYR A C 1
ATOM 956 O O . TYR A 1 118 ? 7.777 -2.089 -7.380 1.00 97.31 118 TYR A O 1
ATOM 964 N N . PHE A 1 119 ? 7.035 -0.123 -8.176 1.00 95.44 119 PHE A N 1
ATOM 965 C CA . PHE A 1 119 ? 7.475 0.722 -7.071 1.00 95.44 119 PHE A CA 1
ATOM 966 C C . PHE A 1 119 ? 6.261 1.054 -6.202 1.00 95.44 119 PHE A C 1
ATOM 968 O O . PHE A 1 119 ? 5.240 1.493 -6.732 1.00 95.44 119 PHE A O 1
ATOM 975 N N . PHE A 1 120 ? 6.337 0.827 -4.890 1.00 97.25 120 PHE A N 1
ATOM 976 C CA . PHE A 1 120 ? 5.287 1.246 -3.962 1.00 97.25 120 PHE A CA 1
ATOM 977 C C . PHE A 1 120 ? 5.095 2.763 -4.025 1.00 97.25 120 PHE A C 1
ATOM 979 O O . PHE A 1 120 ? 6.043 3.483 -3.768 1.00 97.25 120 PHE A O 1
ATOM 986 N N . ASP A 1 121 ? 3.881 3.221 -4.338 1.00 97.12 121 ASP A N 1
ATOM 987 C CA . ASP A 1 121 ? 3.526 4.645 -4.373 1.00 97.12 121 ASP A CA 1
ATOM 988 C C . ASP A 1 121 ? 2.822 5.042 -3.078 1.00 97.12 121 ASP A C 1
ATOM 990 O O . ASP A 1 121 ? 3.283 5.897 -2.319 1.00 97.12 121 ASP A O 1
ATOM 994 N N . LYS A 1 122 ? 1.684 4.393 -2.802 1.00 97.06 122 LYS A N 1
ATOM 995 C CA . LYS A 1 122 ? 0.873 4.733 -1.639 1.00 97.06 122 LYS A CA 1
ATOM 996 C C . LYS A 1 122 ? -0.151 3.684 -1.236 1.00 97.06 122 LYS A C 1
ATOM 998 O O . LYS A 1 122 ? -0.461 2.755 -1.978 1.00 97.06 122 LYS A O 1
ATOM 1003 N N . ILE A 1 123 ? -0.721 3.888 -0.055 1.00 97.69 123 ILE A N 1
ATOM 1004 C CA . ILE A 1 123 ? -1.902 3.192 0.450 1.00 97.69 123 ILE A CA 1
ATOM 1005 C C . ILE A 1 123 ? -2.937 4.228 0.857 1.00 97.69 123 ILE A C 1
ATOM 1007 O O . ILE A 1 123 ? -2.608 5.160 1.589 1.00 97.69 123 ILE A O 1
ATOM 1011 N N . GLU A 1 124 ? -4.184 4.020 0.451 1.00 96.44 124 GLU A N 1
ATOM 1012 C CA . GLU A 1 124 ? -5.336 4.806 0.891 1.00 96.44 124 GLU A CA 1
ATOM 1013 C C . GLU A 1 124 ? -6.285 3.909 1.687 1.00 96.44 124 GLU A C 1
ATOM 1015 O O . GLU A 1 124 ? -6.741 2.875 1.191 1.00 96.44 124 GLU A O 1
ATOM 1020 N N . ALA A 1 125 ? -6.552 4.279 2.942 1.00 97.00 125 ALA A N 1
ATOM 1021 C CA . ALA A 1 125 ? -7.407 3.510 3.843 1.00 97.00 125 ALA A CA 1
ATOM 1022 C C . ALA A 1 125 ? -7.870 4.348 5.044 1.00 97.00 125 ALA A C 1
ATOM 1024 O O . ALA A 1 125 ? -7.355 5.431 5.313 1.00 97.00 125 ALA A O 1
ATOM 1025 N N . LYS A 1 126 ? -8.820 3.830 5.830 1.00 96.19 126 LYS A N 1
ATOM 1026 C CA . LYS A 1 126 ? -9.179 4.434 7.124 1.00 96.19 126 LYS A CA 1
ATOM 1027 C C . LYS A 1 126 ? -8.002 4.367 8.099 1.00 96.19 126 LYS A C 1
ATOM 1029 O O . LYS A 1 126 ? -7.285 3.368 8.141 1.00 96.19 126 LYS A O 1
ATOM 1034 N N . PHE A 1 127 ? -7.870 5.380 8.959 1.00 94.75 127 PHE A N 1
ATOM 1035 C CA . PHE A 1 127 ? -6.776 5.482 9.938 1.00 94.75 127 PHE A CA 1
ATOM 1036 C C . PHE A 1 127 ? -6.519 4.183 10.715 1.00 94.75 127 PHE A C 1
ATOM 1038 O O . PHE A 1 127 ? -5.398 3.692 10.741 1.00 94.75 127 PHE A O 1
ATOM 1045 N N . LEU A 1 128 ? -7.559 3.600 11.322 1.00 95.50 128 LEU A N 1
ATOM 1046 C CA . LEU A 1 128 ? -7.415 2.410 12.170 1.00 95.50 128 LEU A CA 1
ATOM 1047 C C . LEU A 1 128 ? -6.991 1.152 11.400 1.00 95.50 128 LEU A C 1
ATOM 1049 O O . LEU A 1 128 ? -6.481 0.215 12.010 1.00 95.50 128 LEU A O 1
ATOM 1053 N N . ASP A 1 129 ? -7.210 1.121 10.088 1.00 97.19 129 ASP A N 1
ATOM 1054 C CA . ASP A 1 129 ? -6.792 0.016 9.230 1.00 97.19 129 ASP A CA 1
ATOM 1055 C C . ASP A 1 129 ? -5.370 0.210 8.697 1.00 97.19 129 ASP A C 1
ATOM 1057 O O . ASP A 1 129 ? -4.680 -0.780 8.448 1.00 97.19 129 ASP A O 1
ATOM 1061 N N . LEU A 1 130 ? -4.921 1.463 8.569 1.00 96.44 130 LEU A N 1
ATOM 1062 C CA . LEU A 1 130 ? -3.605 1.817 8.036 1.00 96.44 130 LEU A CA 1
ATOM 1063 C C . LEU A 1 130 ? -2.533 2.014 9.116 1.00 96.44 130 LEU A C 1
ATOM 1065 O O . LEU A 1 130 ? -1.367 1.684 8.918 1.00 96.44 130 LEU A O 1
ATOM 1069 N N . PHE A 1 131 ? -2.909 2.519 10.288 1.00 96.06 131 PHE A N 1
ATOM 1070 C CA . PHE A 1 131 ? -1.984 2.759 11.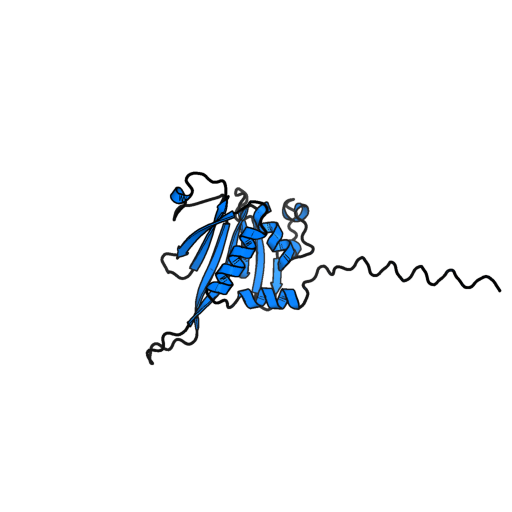394 1.00 96.06 131 PHE A CA 1
ATOM 1071 C C . PHE A 1 131 ? -1.177 1.515 11.819 1.00 96.06 131 PHE A C 1
ATOM 1073 O O . PHE A 1 131 ? 0.018 1.665 12.086 1.00 96.06 131 PHE A O 1
ATOM 1080 N N . PRO A 1 132 ? -1.741 0.286 11.848 1.00 96.25 132 PRO A N 1
ATOM 1081 C CA . PRO A 1 132 ? -0.970 -0.908 12.184 1.00 96.25 132 PRO A CA 1
ATOM 1082 C C . PRO A 1 132 ? 0.269 -1.115 11.305 1.00 96.25 132 PRO A C 1
ATOM 1084 O O . PRO A 1 132 ? 1.333 -1.421 11.842 1.00 96.25 132 PRO A O 1
ATOM 1087 N N . ILE A 1 133 ? 0.174 -0.902 9.983 1.00 95.31 133 ILE A N 1
ATOM 1088 C CA . ILE A 1 133 ? 1.344 -1.051 9.107 1.00 95.31 133 ILE A CA 1
ATOM 1089 C C . ILE A 1 133 ? 2.321 0.113 9.268 1.00 95.31 133 ILE A C 1
ATOM 1091 O O . ILE A 1 133 ? 3.529 -0.118 9.303 1.00 95.31 133 ILE A O 1
ATOM 1095 N N . TRP A 1 134 ? 1.817 1.343 9.436 1.00 95.44 134 TRP A N 1
ATOM 1096 C CA . TRP A 1 134 ? 2.669 2.498 9.728 1.00 95.44 134 TRP A CA 1
ATOM 1097 C C . TRP A 1 134 ? 3.541 2.213 10.947 1.00 95.44 134 TRP A C 1
ATOM 1099 O O . TRP A 1 134 ? 4.763 2.315 10.877 1.00 95.44 134 TRP A O 1
ATOM 1109 N N . LYS A 1 135 ? 2.923 1.745 12.034 1.00 94.19 135 LYS A N 1
ATOM 1110 C CA . LYS A 1 135 ? 3.633 1.397 13.258 1.00 94.19 135 LYS A CA 1
ATOM 1111 C C . LYS A 1 135 ? 4.588 0.220 13.061 1.00 94.19 135 LYS A C 1
ATOM 1113 O O . LYS A 1 135 ? 5.742 0.303 13.454 1.00 94.19 135 LYS A O 1
ATOM 1118 N N . LEU A 1 136 ? 4.133 -0.872 12.452 1.00 92.56 136 LEU A N 1
ATOM 1119 C CA . LEU A 1 136 ? 4.927 -2.097 12.348 1.00 92.56 136 LEU A CA 1
ATOM 1120 C C . LEU A 1 136 ? 6.168 -1.934 11.457 1.00 92.56 136 LEU A C 1
ATOM 1122 O O . LEU A 1 136 ? 7.248 -2.416 11.799 1.00 92.56 136 LEU A O 1
ATOM 1126 N N . VAL A 1 137 ? 6.003 -1.284 10.305 1.00 92.69 137 VAL A N 1
ATOM 1127 C CA . VAL A 1 137 ? 7.027 -1.249 9.255 1.00 92.69 137 VAL A CA 1
ATOM 1128 C C . VAL A 1 137 ? 7.825 0.046 9.298 1.00 92.69 137 VAL A C 1
ATOM 1130 O O . VAL A 1 137 ? 9.050 -0.005 9.284 1.00 92.69 137 VAL A O 1
ATOM 1133 N N . PHE A 1 138 ? 7.148 1.191 9.370 1.00 92.94 138 PHE A N 1
ATOM 1134 C CA . PHE A 1 138 ? 7.744 2.497 9.081 1.00 92.94 138 PHE A CA 1
ATOM 1135 C C . PHE A 1 138 ? 8.134 3.276 10.344 1.00 92.94 138 PHE A C 1
ATOM 1137 O O . PHE A 1 138 ? 9.148 3.971 10.357 1.00 92.94 138 PHE A O 1
ATOM 1144 N N . LYS A 1 139 ? 7.359 3.164 11.428 1.00 92.69 139 LYS A N 1
ATOM 1145 C CA . LYS A 1 139 ? 7.557 3.956 12.649 1.00 92.69 139 LYS A CA 1
ATOM 1146 C C . LYS A 1 139 ? 7.121 3.184 13.911 1.00 92.69 139 LYS A C 1
ATOM 1148 O O . LYS A 1 139 ? 6.049 3.455 14.450 1.00 92.69 139 LYS A O 1
ATOM 1153 N N . PRO A 1 140 ? 7.956 2.277 14.459 1.00 92.19 140 PRO A N 1
ATOM 1154 C CA . PRO A 1 140 ? 7.620 1.453 15.638 1.00 92.19 140 PRO A CA 1
ATOM 1155 C C . PRO A 1 140 ? 7.187 2.234 16.881 1.00 92.19 140 PRO A C 1
ATOM 1157 O O . PRO A 1 140 ? 6.308 1.796 17.626 1.00 92.19 140 PRO A O 1
ATOM 1160 N N . ALA A 1 141 ? 7.764 3.421 17.072 1.00 89.81 141 ALA A N 1
ATOM 1161 C CA . ALA A 1 141 ? 7.438 4.317 18.176 1.00 89.81 141 ALA A CA 1
ATOM 1162 C C . ALA A 1 141 ? 6.168 5.160 17.946 1.00 89.81 141 ALA A C 1
ATOM 1164 O O . ALA A 1 141 ? 5.815 5.955 18.815 1.00 89.81 141 ALA A O 1
ATOM 1165 N N . ALA A 1 142 ? 5.480 5.008 16.807 1.00 90.62 142 ALA A N 1
ATOM 1166 C CA . ALA A 1 142 ? 4.292 5.790 16.498 1.00 90.62 142 ALA A CA 1
ATOM 1167 C C . ALA A 1 142 ? 3.180 5.562 17.531 1.00 90.62 142 ALA A C 1
ATOM 1169 O O . ALA A 1 142 ? 2.861 4.427 17.923 1.00 90.62 142 ALA A O 1
ATOM 1170 N N . ASP A 1 143 ? 2.557 6.668 17.922 1.00 90.44 143 ASP A N 1
ATOM 1171 C CA . ASP A 1 143 ? 1.414 6.701 18.818 1.00 90.44 143 ASP A CA 1
ATOM 1172 C C . ASP A 1 143 ? 0.174 7.190 18.068 1.00 90.44 143 ASP A C 1
ATOM 1174 O O . ASP A 1 143 ? 0.203 8.213 17.382 1.00 90.44 143 ASP A O 1
ATOM 1178 N N . ALA A 1 144 ? -0.916 6.431 18.176 1.00 91.19 144 ALA A N 1
ATOM 1179 C CA . ALA A 1 144 ? -2.132 6.712 17.425 1.00 91.19 144 ALA A CA 1
ATOM 1180 C C . ALA A 1 144 ? -2.788 8.024 17.868 1.00 91.19 144 ALA A C 1
ATOM 1182 O O . ALA A 1 144 ? -3.257 8.782 17.024 1.00 91.19 144 ALA A O 1
ATOM 1183 N N . ILE A 1 145 ? -2.800 8.284 19.178 1.00 88.81 145 ILE A N 1
ATOM 1184 C CA . ILE A 1 145 ? -3.468 9.438 19.777 1.00 88.81 145 ILE A CA 1
ATOM 1185 C C . ILE A 1 145 ? -2.733 10.709 19.350 1.00 88.81 145 ILE A C 1
ATOM 1187 O O . ILE A 1 145 ? -3.341 11.578 18.719 1.00 88.81 145 ILE A O 1
ATOM 1191 N N . LYS A 1 146 ? -1.406 10.751 19.543 1.00 87.06 146 LYS A N 1
ATOM 1192 C CA . LYS A 1 146 ? -0.558 11.885 19.129 1.00 87.06 146 LYS A CA 1
ATOM 1193 C C . LYS A 1 146 ? -0.711 12.234 17.651 1.00 87.06 146 LYS A C 1
ATOM 1195 O O . LYS A 1 146 ? -0.743 13.408 17.297 1.00 87.06 146 LYS A O 1
ATOM 1200 N N . LEU A 1 147 ? -0.828 11.225 16.784 1.00 87.12 147 LEU A N 1
ATOM 1201 C CA . LEU A 1 147 ? -1.004 11.438 15.347 1.00 87.12 147 LEU A CA 1
ATOM 1202 C C . LEU A 1 147 ? -2.348 12.084 14.994 1.00 87.12 147 LEU A C 1
ATOM 1204 O O . LEU A 1 147 ? -2.414 12.823 14.007 1.00 87.12 147 LEU A O 1
ATOM 1208 N N . THR A 1 148 ? -3.399 11.814 15.769 1.00 85.31 148 THR A N 1
ATOM 1209 C CA . THR A 1 148 ? -4.765 12.289 15.499 1.00 85.31 148 THR A CA 1
ATOM 1210 C C . THR A 1 148 ? -5.144 13.585 16.217 1.00 85.31 148 THR A C 1
ATOM 1212 O O . THR A 1 148 ? -6.003 14.303 15.720 1.00 85.31 148 THR A O 1
ATOM 1215 N N . GLU A 1 149 ? -4.488 13.941 17.324 1.00 82.94 149 GLU A N 1
ATOM 1216 C CA . GLU A 1 149 ? -4.838 15.108 18.160 1.00 82.94 149 GLU A CA 1
ATOM 1217 C C . GLU A 1 149 ? -4.369 16.471 17.607 1.00 82.94 149 GLU A C 1
ATOM 1219 O O . GLU A 1 149 ? -4.339 17.469 18.318 1.00 82.94 149 GLU A O 1
ATOM 1224 N N . GLY A 1 150 ? -4.019 16.559 16.320 1.00 60.06 150 GLY A N 1
ATOM 1225 C CA . GLY A 1 150 ? -3.804 17.844 15.637 1.00 60.06 150 GLY A CA 1
ATOM 1226 C C . GLY A 1 150 ? -2.529 18.605 16.019 1.00 60.06 150 GLY A C 1
ATOM 1227 O O . GLY A 1 150 ? -2.229 19.632 15.413 1.00 60.06 150 GLY A O 1
ATOM 1228 N N . HIS A 1 151 ? -1.728 18.098 16.954 1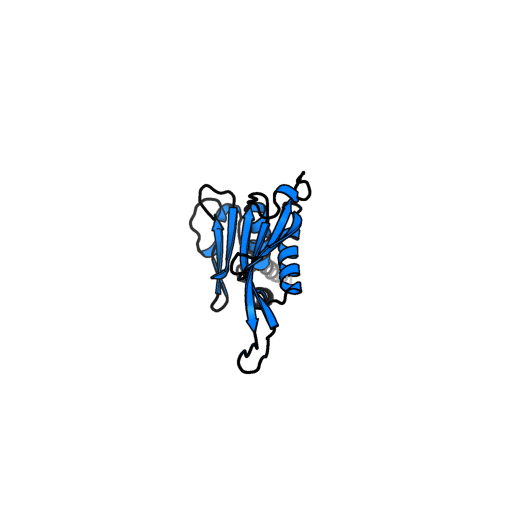.00 58.78 151 HIS A N 1
ATOM 1229 C CA . HIS A 1 151 ? -0.375 18.594 17.156 1.00 58.78 151 HIS A CA 1
ATOM 1230 C C . HIS A 1 151 ? 0.477 18.158 15.951 1.00 58.78 151 HIS A C 1
ATOM 1232 O O . HIS A 1 151 ? 0.685 16.965 15.730 1.00 58.78 151 HIS A O 1
ATOM 1238 N N . ASN A 1 152 ? 0.915 19.117 15.126 1.00 56.66 152 ASN A N 1
ATOM 1239 C CA . ASN A 1 152 ? 1.783 18.889 13.962 1.00 56.66 152 ASN A CA 1
ATOM 1240 C C . ASN A 1 152 ? 3.168 18.390 14.406 1.00 56.66 152 ASN A C 1
ATOM 1242 O O . ASN A 1 152 ? 4.149 19.130 14.421 1.00 56.66 152 ASN A O 1
ATOM 1246 N N . TYR A 1 153 ? 3.253 17.120 14.785 1.00 63.62 153 TYR A N 1
ATOM 1247 C CA . TYR A 1 153 ? 4.518 16.428 14.962 1.00 63.62 153 TYR A CA 1
ATOM 1248 C C . TYR A 1 153 ? 4.899 15.794 13.627 1.00 63.62 153 TYR A C 1
ATOM 1250 O O . TYR A 1 153 ? 4.659 14.609 13.389 1.00 63.62 153 TYR A O 1
ATOM 1258 N N . ASP A 1 154 ? 5.497 16.596 12.742 1.00 67.81 154 ASP A N 1
ATOM 1259 C CA . ASP A 1 154 ? 6.040 16.118 11.462 1.00 67.81 154 ASP A CA 1
ATOM 1260 C C . ASP A 1 154 ? 6.961 14.899 11.665 1.00 67.81 154 ASP A C 1
ATOM 1262 O O . ASP A 1 154 ? 6.962 13.973 10.858 1.00 67.81 154 ASP A O 1
ATOM 1266 N N . SER A 1 155 ? 7.657 14.821 12.806 1.00 73.06 155 SER A N 1
ATOM 1267 C CA . SER A 1 155 ? 8.520 13.697 13.193 1.00 73.06 155 SER A CA 1
ATOM 1268 C C . SER A 1 155 ? 7.815 12.342 13.336 1.00 73.06 155 SER A C 1
ATOM 1270 O O . SER A 1 155 ? 8.477 11.303 13.239 1.00 73.06 155 SER A O 1
ATOM 1272 N N . ASP A 1 156 ? 6.505 12.332 13.599 1.00 81.00 156 ASP A N 1
ATOM 1273 C CA . ASP A 1 156 ? 5.711 11.106 13.766 1.00 81.00 156 ASP A CA 1
ATOM 1274 C C . ASP A 1 156 ? 4.973 10.704 12.488 1.00 81.00 156 ASP A C 1
ATOM 1276 O O . ASP A 1 156 ? 4.554 9.552 12.357 1.00 81.00 156 ASP A O 1
ATOM 1280 N N . ARG A 1 157 ? 4.837 11.642 11.544 1.00 88.06 157 ARG A N 1
ATOM 1281 C CA . ARG A 1 157 ? 4.171 11.453 10.249 1.00 88.06 157 ARG A CA 1
ATOM 1282 C C . ARG A 1 157 ? 5.148 11.220 9.110 1.00 88.06 157 ARG A C 1
ATOM 1284 O O . ARG A 1 157 ? 4.725 10.753 8.061 1.00 88.06 157 ARG A O 1
ATOM 1291 N N . ILE A 1 158 ? 6.419 11.560 9.290 1.00 91.56 158 ILE A N 1
ATOM 1292 C CA . ILE A 1 158 ? 7.422 11.526 8.232 1.00 91.56 158 ILE A CA 1
ATOM 1293 C C . ILE A 1 158 ? 8.585 10.641 8.663 1.00 91.56 158 ILE A C 1
ATOM 1295 O O . ILE A 1 158 ? 9.103 10.757 9.776 1.00 91.56 158 ILE A O 1
ATOM 1299 N N . ILE A 1 159 ? 9.028 9.778 7.754 1.00 92.62 159 ILE A N 1
ATOM 1300 C CA . ILE A 1 159 ? 10.341 9.146 7.838 1.00 92.62 159 ILE A CA 1
ATOM 1301 C C . ILE A 1 159 ? 11.100 9.357 6.533 1.00 92.62 159 ILE A C 1
ATOM 1303 O O . ILE A 1 159 ? 10.508 9.443 5.459 1.00 92.62 159 ILE A O 1
ATOM 1307 N N . LYS A 1 160 ? 12.426 9.407 6.632 1.00 92.75 160 LYS A N 1
ATOM 1308 C CA . LYS A 1 160 ? 13.323 9.475 5.480 1.00 92.75 160 LYS A CA 1
ATOM 1309 C C . LYS A 1 160 ? 14.221 8.259 5.499 1.00 92.75 160 LYS A C 1
ATOM 1311 O O . LYS A 1 160 ? 14.863 7.984 6.511 1.00 92.75 160 LYS A O 1
ATOM 1316 N N . ILE A 1 161 ? 14.236 7.527 4.394 1.00 91.00 161 ILE A N 1
ATOM 1317 C CA . ILE A 1 161 ? 15.108 6.375 4.200 1.00 91.00 161 ILE A CA 1
ATOM 1318 C C . ILE A 1 161 ? 15.816 6.588 2.875 1.00 91.00 161 ILE A C 1
ATOM 1320 O O . ILE A 1 161 ? 15.185 6.549 1.819 1.00 91.00 161 ILE A O 1
ATOM 1324 N N . ASN A 1 162 ? 17.131 6.802 2.942 1.00 88.25 162 ASN A N 1
ATOM 1325 C CA . ASN A 1 162 ? 17.933 7.214 1.792 1.00 88.25 162 ASN A CA 1
ATOM 1326 C C . ASN A 1 162 ? 17.317 8.470 1.139 1.00 88.25 162 ASN A C 1
ATOM 1328 O O . ASN A 1 162 ? 17.027 9.441 1.838 1.00 88.25 162 ASN A O 1
ATOM 1332 N N . ASP A 1 163 ? 17.071 8.421 -0.171 1.00 89.31 163 ASP A N 1
ATOM 1333 C CA . ASP A 1 163 ? 16.503 9.518 -0.960 1.00 89.31 163 ASP A CA 1
ATOM 1334 C C . ASP A 1 163 ? 14.966 9.477 -1.055 1.00 89.31 163 ASP A C 1
ATOM 1336 O O . ASP A 1 163 ? 14.387 10.192 -1.866 1.00 89.31 163 ASP A O 1
ATOM 1340 N N . THR A 1 164 ? 14.294 8.626 -0.271 1.00 92.06 164 THR A N 1
ATOM 1341 C CA . THR A 1 164 ? 12.830 8.479 -0.295 1.00 92.06 164 THR A CA 1
ATOM 1342 C C . THR A 1 164 ? 12.220 8.950 1.020 1.00 92.06 164 THR A C 1
ATOM 1344 O O . THR A 1 164 ? 12.614 8.516 2.109 1.00 92.06 164 THR A O 1
ATOM 1347 N N . GLU A 1 165 ? 11.223 9.826 0.917 1.00 94.50 165 GLU A N 1
ATOM 1348 C CA . GLU A 1 165 ? 10.424 10.282 2.053 1.00 94.50 165 GLU A CA 1
ATOM 1349 C C . GLU A 1 165 ? 9.103 9.509 2.094 1.00 94.50 165 GLU A C 1
ATOM 1351 O O . GLU A 1 165 ? 8.397 9.421 1.093 1.00 94.50 165 GLU A O 1
ATOM 1356 N N . TYR A 1 166 ? 8.746 8.965 3.257 1.00 95.31 166 TYR A N 1
ATOM 1357 C CA . TYR A 1 166 ? 7.445 8.340 3.481 1.00 95.31 166 TYR A CA 1
ATOM 1358 C C . TYR A 1 166 ? 6.629 9.194 4.438 1.00 95.31 166 TYR A C 1
ATOM 1360 O O . TYR A 1 166 ? 7.097 9.549 5.521 1.00 95.31 166 TYR A O 1
ATOM 1368 N N . THR A 1 167 ? 5.395 9.488 4.044 1.00 95.12 167 THR A N 1
ATOM 1369 C CA . THR A 1 167 ? 4.468 10.335 4.798 1.00 95.12 167 THR A CA 1
ATOM 1370 C C . THR A 1 167 ? 3.220 9.558 5.190 1.00 95.12 167 THR A C 1
ATOM 1372 O O . THR A 1 167 ? 2.677 8.818 4.374 1.00 95.12 167 THR A O 1
ATOM 1375 N N . PHE A 1 168 ? 2.758 9.745 6.424 1.00 94.88 168 PHE A N 1
ATOM 1376 C CA . PHE A 1 168 ? 1.535 9.182 6.980 1.00 94.88 168 PHE A CA 1
ATOM 1377 C C . PHE A 1 168 ? 0.632 10.316 7.459 1.00 94.88 168 PHE A C 1
ATOM 1379 O O . PHE A 1 168 ? 0.854 10.917 8.513 1.00 94.88 168 PHE A O 1
ATOM 1386 N N . LYS A 1 169 ? -0.369 10.656 6.651 1.00 92.38 169 LYS A N 1
ATOM 1387 C CA . LYS A 1 169 ? -1.204 11.836 6.882 1.00 92.38 169 LYS A CA 1
ATOM 1388 C C . LYS A 1 169 ? -2.642 11.602 6.465 1.00 92.38 169 LYS A C 1
ATOM 1390 O O . LYS A 1 169 ? -2.954 10.722 5.671 1.00 92.38 169 LYS A O 1
ATOM 1395 N N . ASN A 1 170 ? -3.526 12.419 7.007 1.00 90.31 170 ASN A N 1
ATOM 1396 C CA . ASN A 1 170 ? -4.908 12.461 6.582 1.00 90.31 170 ASN A CA 1
ATOM 1397 C C . ASN A 1 170 ? -4.995 13.048 5.158 1.00 90.31 170 ASN A C 1
ATOM 1399 O O . ASN A 1 170 ? -4.320 14.034 4.861 1.00 90.31 170 ASN A O 1
ATOM 1403 N N . TYR A 1 171 ? -5.773 12.414 4.275 1.00 79.62 171 TYR A N 1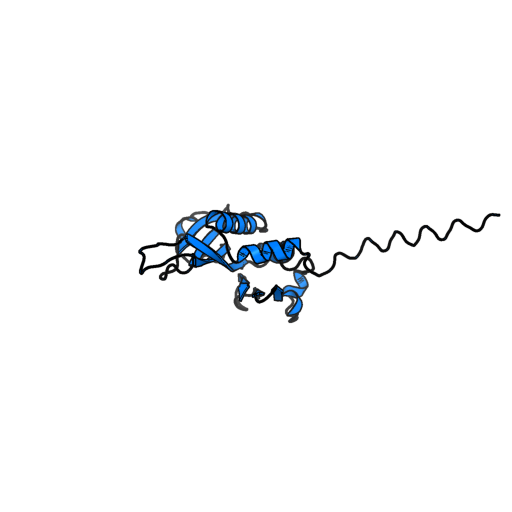
ATOM 1404 C CA . TYR A 1 171 ? -5.851 12.788 2.857 1.00 79.62 171 TYR A CA 1
ATOM 1405 C C . TYR A 1 171 ? -6.464 14.183 2.666 1.00 79.62 171 TYR A C 1
ATOM 1407 O O . TYR A 1 171 ? -5.988 14.976 1.856 1.00 79.62 171 TYR A O 1
ATOM 1415 N N . ASN A 1 172 ? -7.513 14.480 3.434 1.00 78.88 172 ASN A N 1
ATOM 1416 C CA . ASN A 1 172 ? -8.202 15.765 3.484 1.00 78.88 172 ASN A CA 1
ATOM 1417 C C . ASN A 1 172 ? -8.910 15.877 4.841 1.00 78.88 172 ASN A C 1
ATOM 1419 O O . ASN A 1 172 ? -9.498 14.880 5.252 1.00 78.88 172 ASN A O 1
ATOM 1423 N N . SER A 1 173 ? -8.916 17.056 5.478 1.00 75.12 173 SER A N 1
ATOM 1424 C CA . SER A 1 173 ? -9.433 17.283 6.842 1.00 75.12 173 SER A CA 1
ATOM 1425 C C . SER A 1 173 ? -10.846 16.751 7.080 1.00 75.12 173 SER A C 1
ATOM 1427 O O . SER A 1 173 ? -11.167 16.341 8.192 1.00 75.12 173 SER A O 1
ATOM 1429 N N . ASP A 1 174 ? -11.668 16.721 6.031 1.00 79.44 174 ASP A N 1
ATOM 1430 C CA . ASP A 1 174 ? -13.068 16.289 6.091 1.00 79.44 174 ASP A CA 1
ATOM 1431 C C . ASP A 1 174 ? -13.252 14.799 5.745 1.00 79.44 174 ASP A C 1
ATOM 1433 O O . ASP A 1 174 ? -14.373 14.297 5.666 1.00 79.44 174 ASP A O 1
ATOM 1437 N N . SER A 1 175 ? -12.156 14.074 5.509 1.00 83.94 175 SER A N 1
ATOM 1438 C CA . SER A 1 175 ? -12.150 12.675 5.098 1.00 83.94 175 SER A CA 1
ATOM 1439 C C . SER A 1 175 ? -11.594 11.771 6.200 1.00 83.94 175 SER A C 1
ATOM 1441 O O . SER A 1 175 ? -10.517 12.032 6.738 1.00 83.94 175 SER A O 1
ATOM 1443 N N . PRO A 1 176 ? -12.243 10.630 6.499 1.00 87.25 176 PRO A N 1
ATOM 1444 C CA . PRO A 1 176 ? -11.679 9.624 7.397 1.00 87.25 176 PRO A CA 1
ATOM 1445 C C . PRO A 1 176 ? -10.510 8.849 6.760 1.00 87.25 176 PRO A C 1
ATOM 1447 O O . PRO A 1 176 ? -9.927 7.974 7.409 1.00 87.25 176 PRO A O 1
ATOM 1450 N N . ILE A 1 177 ? -10.194 9.125 5.490 1.00 93.38 177 ILE A N 1
ATOM 1451 C CA . ILE A 1 177 ? -9.145 8.452 4.730 1.00 93.38 177 ILE A CA 1
ATOM 1452 C C . ILE A 1 177 ? -7.787 9.063 5.048 1.00 93.38 177 ILE A C 1
ATOM 1454 O O . ILE A 1 177 ? -7.583 10.277 5.041 1.00 93.38 177 ILE A O 1
ATOM 1458 N N . TRP A 1 178 ? -6.848 8.175 5.323 1.00 95.00 178 TRP A N 1
ATOM 1459 C CA . TRP A 1 178 ? -5.444 8.461 5.510 1.00 95.00 178 TRP A CA 1
ATOM 1460 C C . TRP A 1 178 ? -4.647 7.855 4.366 1.00 95.00 178 TRP A C 1
ATOM 1462 O O . TRP A 1 178 ? -5.052 6.871 3.744 1.00 95.00 178 TRP A O 1
ATOM 1472 N N . GLU A 1 179 ? -3.508 8.475 4.111 1.00 95.38 179 GLU A N 1
ATOM 1473 C CA . GLU A 1 179 ? -2.566 8.094 3.082 1.00 95.38 179 GLU A CA 1
ATOM 1474 C C . GLU A 1 179 ? -1.223 7.763 3.739 1.00 95.38 179 GLU A C 1
ATOM 1476 O O . GLU A 1 179 ? -0.708 8.534 4.555 1.00 95.38 179 GLU A O 1
ATOM 1481 N N . LEU A 1 180 ? -0.666 6.611 3.372 1.00 97.00 180 LEU A N 1
ATOM 1482 C CA . LEU A 1 180 ? 0.750 6.300 3.535 1.00 97.00 180 LEU A CA 1
ATOM 1483 C C . LEU A 1 180 ? 1.377 6.401 2.152 1.00 97.00 180 LEU A C 1
ATOM 1485 O O . LEU A 1 180 ? 1.048 5.576 1.307 1.00 97.00 180 LEU A O 1
ATOM 1489 N N . LYS A 1 181 ? 2.247 7.381 1.913 1.00 96.56 181 LYS A N 1
ATOM 1490 C CA . LYS A 1 181 ? 2.773 7.685 0.576 1.00 96.56 181 LYS A CA 1
ATOM 1491 C C . LYS A 1 181 ? 4.283 7.858 0.566 1.00 96.56 181 LYS A C 1
ATOM 1493 O O . LYS A 1 181 ? 4.810 8.523 1.457 1.00 96.56 181 LYS A O 1
ATOM 1498 N N . SER A 1 182 ? 4.937 7.317 -0.458 1.00 96.44 182 SER A N 1
ATOM 1499 C CA . SER A 1 182 ? 6.325 7.613 -0.816 1.00 96.44 182 SER A CA 1
ATOM 1500 C C . SER A 1 182 ? 6.426 8.826 -1.748 1.00 96.44 182 SER A C 1
ATOM 1502 O O . SER A 1 182 ? 5.592 8.980 -2.646 1.00 96.44 182 SER A O 1
ATOM 1504 N N . TRP A 1 183 ? 7.461 9.643 -1.565 1.00 90.31 183 TRP A N 1
ATOM 1505 C CA . TRP A 1 183 ? 7.822 10.778 -2.420 1.00 90.31 183 TRP A CA 1
ATOM 1506 C C . TRP A 1 183 ? 9.166 10.567 -3.107 1.00 90.31 183 TRP A C 1
ATOM 1508 O O . TRP A 1 183 ? 10.066 9.964 -2.472 1.00 90.31 183 TRP A O 1
#

Sequence (183 aa):
MKKLLFIICCCLSTFLYSQSAELNQSQINYINSLRELDKDAAKKFSDSIANTSKTKYKFLQVRNTLLKSHYILRYIPAETEGKEKYIDRSCEQCIDVIFVKYVKGANPSLEIKGEEFYFFDKIEAKFLDLFPIWKLVFKPAADAIKLTEGHNYDSDRIIKINDTEYTFKNYNSDSPIWELKSW

Secondary structure (DSSP, 8-state):
----SSSSTTSSSTTSS---SS--HHHHHHHHHTTSB-HHHHHHHHHHHHHHSSS-EEEEEEEE-TTS-EEEEEEEETT-TTGGGGTTS--TTSEEEEEEEEEES-BGGGTB--EEEEEEEEEEEEHHHHHHHIIIII-TT--HHHHHSS---HHHHEEEETTEEEEEEESSTT-SEEEEEE-

pLDDT: mean 87.13, std 16.03, range [41.47, 98.5]

Organism: NCBI:txid1586267